Protein AF-A0A388KSZ0-F1 (afdb_monomer)

Foldseek 3Di:
DDDDDDPDDPDDDPVLVVVLVVLVCCCVVVVCLVVSLVVVVVVPDLVSVLVNLVVCLVPLVSDDLQNLLSCLVVLLVLLPDPDVSSLQSSLSSLVSCCVVCLVVLLVLCVPDDPDPDDCPPSVVSNVSSVSSLVSLVVLLVSLVVVLVVDDPSNVSSVVSNVSNVPRD

Radius of gyration: 17.83 Å; Cα contacts (8 Å, |Δi|>4): 126; chains: 1; bounding box: 40×42×58 Å

Structure (mmCIF, N/CA/C/O backbone):
data_AF-A0A388KSZ0-F1
#
_entry.id   AF-A0A388KSZ0-F1
#
loop_
_atom_site.group_PDB
_atom_site.id
_atom_site.type_symbol
_atom_site.label_atom_id
_atom_site.label_alt_id
_atom_site.label_comp_id
_atom_site.label_asym_id
_atom_site.label_entity_id
_atom_site.label_seq_id
_atom_site.pdbx_PDB_ins_code
_atom_site.Cartn_x
_atom_site.Cartn_y
_atom_site.Cartn_z
_atom_site.occupancy
_atom_site.B_iso_or_equiv
_atom_site.auth_seq_id
_atom_site.auth_comp_id
_atom_site.auth_asym_id
_atom_site.auth_atom_id
_atom_site.pdbx_PDB_model_num
ATOM 1 N N . MET A 1 1 ? -0.838 29.910 -30.153 1.00 32.44 1 MET A N 1
ATOM 2 C CA . MET A 1 1 ? -0.053 28.986 -31.007 1.00 32.44 1 MET A CA 1
ATOM 3 C C . MET A 1 1 ? 1.396 29.152 -30.584 1.00 32.44 1 MET A C 1
ATOM 5 O O . MET A 1 1 ? 1.854 30.276 -30.616 1.00 32.44 1 MET A O 1
ATOM 9 N N . MET A 1 2 ? 2.154 28.191 -30.077 1.00 33.44 2 MET A N 1
ATOM 10 C CA . MET A 1 2 ? 2.079 26.735 -30.025 1.00 33.44 2 MET A CA 1
ATOM 11 C C . MET A 1 2 ? 2.936 26.310 -28.817 1.00 33.44 2 MET A C 1
ATOM 13 O O . MET A 1 2 ? 4.062 26.785 -28.696 1.00 33.44 2 MET A O 1
ATOM 17 N N . CYS A 1 3 ? 2.447 25.413 -27.959 1.00 28.41 3 CYS A N 1
ATOM 18 C CA . CYS A 1 3 ? 3.328 24.640 -27.081 1.00 28.41 3 CYS A CA 1
ATOM 19 C C . CYS A 1 3 ? 3.759 23.398 -27.863 1.00 28.41 3 CYS A C 1
ATOM 21 O O . CYS A 1 3 ? 2.918 22.603 -28.281 1.00 28.41 3 CYS A O 1
ATOM 23 N N . LYS A 1 4 ? 5.062 23.290 -28.126 1.00 36.41 4 LYS A N 1
ATOM 24 C CA . LYS A 1 4 ? 5.703 22.111 -28.709 1.00 36.41 4 LYS A CA 1
ATOM 25 C C . LYS A 1 4 ? 6.075 21.121 -27.605 1.00 36.41 4 LYS A C 1
ATOM 27 O O . LYS A 1 4 ? 6.500 21.531 -26.530 1.00 36.41 4 LYS A O 1
ATOM 32 N N . SER A 1 5 ? 6.015 19.852 -27.999 1.00 34.34 5 SER A N 1
ATOM 33 C CA . SER A 1 5 ? 6.700 18.687 -27.432 1.00 34.34 5 SER A CA 1
ATOM 34 C C . SER A 1 5 ? 6.090 18.034 -26.193 1.00 34.34 5 SER A C 1
ATOM 36 O O . SER A 1 5 ? 6.351 18.408 -25.055 1.00 34.34 5 SER A O 1
ATOM 38 N N . SER A 1 6 ? 5.361 16.948 -26.444 1.00 32.28 6 SER A N 1
ATOM 39 C CA . SER A 1 6 ? 5.349 15.750 -25.596 1.00 32.28 6 SER A CA 1
ATOM 40 C C . SER A 1 6 ? 5.013 14.545 -26.475 1.00 32.28 6 SER A C 1
ATOM 42 O O . SER A 1 6 ? 3.943 13.955 -26.379 1.00 32.28 6 SER A O 1
ATOM 44 N N . ASP A 1 7 ? 5.937 14.228 -27.380 1.00 37.03 7 ASP A N 1
ATOM 45 C CA . ASP A 1 7 ? 6.044 12.909 -27.996 1.00 37.03 7 ASP A CA 1
ATOM 46 C C . ASP A 1 7 ? 7.114 12.140 -27.224 1.00 37.03 7 ASP A C 1
ATOM 48 O O . ASP A 1 7 ? 8.290 12.246 -27.542 1.00 37.03 7 ASP A O 1
ATOM 52 N N . GLU A 1 8 ? 6.712 11.400 -26.190 1.00 35.19 8 GLU A N 1
ATOM 53 C CA . GLU A 1 8 ? 7.384 10.149 -25.819 1.00 35.19 8 GLU A CA 1
ATOM 54 C C . GLU A 1 8 ? 6.519 9.342 -24.842 1.00 35.19 8 GLU A C 1
ATOM 56 O O . GLU A 1 8 ? 6.631 9.422 -23.625 1.00 35.19 8 GLU A O 1
ATOM 61 N N . CYS A 1 9 ? 5.606 8.551 -25.399 1.00 33.12 9 CYS A N 1
ATOM 62 C CA . CYS A 1 9 ? 5.074 7.343 -24.762 1.00 33.12 9 CYS A CA 1
ATOM 63 C C . CYS A 1 9 ? 4.721 6.336 -25.868 1.00 33.12 9 CYS A C 1
ATOM 65 O O . CYS A 1 9 ? 3.598 5.840 -25.971 1.00 33.12 9 CYS A O 1
ATOM 67 N N . HIS A 1 10 ? 5.690 6.079 -26.750 1.00 35.31 10 HIS A N 1
ATOM 68 C CA . HIS A 1 10 ? 5.598 5.049 -27.776 1.00 35.31 10 HIS A CA 1
ATOM 69 C C . HIS A 1 10 ? 5.768 3.671 -27.116 1.00 35.31 10 HIS A C 1
ATOM 71 O O . HIS A 1 10 ? 6.798 3.394 -26.509 1.00 35.31 10 HIS A O 1
ATOM 77 N N . GLY A 1 11 ? 4.758 2.804 -27.246 1.00 35.59 11 GLY A N 1
ATOM 78 C CA . GLY A 1 11 ? 4.910 1.364 -27.005 1.00 35.59 11 GLY A CA 1
ATOM 79 C C . GLY A 1 11 ? 4.266 0.784 -25.742 1.00 35.59 11 GLY A C 1
ATOM 80 O O . GLY A 1 11 ? 4.836 -0.119 -25.137 1.00 35.59 11 GLY A O 1
ATOM 81 N N . ARG A 1 12 ? 3.061 1.213 -25.336 1.00 42.22 12 ARG A N 1
ATOM 82 C CA . ARG A 1 12 ? 2.236 0.354 -24.461 1.00 42.22 12 ARG A CA 1
ATOM 83 C C . ARG A 1 12 ? 1.636 -0.763 -25.317 1.00 42.22 12 ARG A C 1
ATOM 85 O O . ARG A 1 12 ? 0.802 -0.492 -26.173 1.00 42.22 12 ARG A O 1
ATOM 92 N N . SER A 1 13 ? 2.100 -1.997 -25.104 1.00 41.31 13 SER A N 1
ATOM 93 C CA . SER A 1 13 ? 1.571 -3.221 -25.722 1.00 41.31 13 SER A CA 1
ATOM 94 C C . SER A 1 13 ? 0.039 -3.177 -25.792 1.00 41.31 13 SER A C 1
ATOM 96 O O . SER A 1 13 ? -0.629 -3.035 -24.766 1.00 41.31 13 SER A O 1
ATOM 98 N N . THR A 1 14 ? -0.515 -3.280 -27.000 1.00 47.22 14 THR A N 1
ATOM 99 C CA . THR A 1 14 ? -1.952 -3.142 -27.313 1.00 47.22 14 THR A CA 1
ATOM 100 C C . THR A 1 14 ? -2.851 -4.131 -26.552 1.00 47.22 14 THR A C 1
ATOM 102 O O . THR A 1 14 ? -4.048 -3.892 -26.376 1.00 47.22 14 THR A O 1
ATOM 105 N N . TYR A 1 15 ? -2.273 -5.217 -26.032 1.00 47.78 15 TYR A N 1
ATOM 106 C CA . TYR A 1 15 ? -2.940 -6.199 -25.169 1.00 47.78 15 TYR A CA 1
ATOM 107 C C . TYR A 1 15 ? -3.085 -5.738 -23.711 1.00 47.78 15 TYR A C 1
ATOM 109 O O . TYR A 1 15 ? -4.065 -6.062 -23.042 1.00 47.78 15 TYR A O 1
ATOM 117 N N . VAL A 1 16 ? -2.127 -4.960 -23.205 1.00 50.88 16 VAL A N 1
ATOM 118 C CA . VAL A 1 16 ? -2.161 -4.443 -21.829 1.00 50.88 16 VAL A CA 1
ATOM 119 C C . VAL A 1 16 ? -3.215 -3.343 -21.719 1.00 50.88 16 VAL A C 1
ATOM 121 O O . VAL A 1 16 ? -3.964 -3.307 -20.750 1.00 50.88 16 VAL A O 1
ATOM 124 N N . THR A 1 17 ? -3.367 -2.513 -22.754 1.00 54.00 17 THR A N 1
ATOM 125 C CA . THR A 1 17 ? -4.370 -1.437 -22.793 1.00 54.00 17 THR A CA 1
ATOM 126 C C . THR A 1 17 ? -5.804 -1.961 -22.772 1.00 54.00 17 THR A C 1
ATOM 128 O O . THR A 1 17 ? -6.653 -1.348 -22.141 1.00 54.00 17 THR A O 1
ATOM 131 N N . SER A 1 18 ? -6.087 -3.101 -23.407 1.00 57.50 18 SER A N 1
ATOM 132 C CA . SER A 1 18 ? -7.434 -3.692 -23.454 1.00 57.50 18 SER A CA 1
ATOM 133 C C . SER A 1 18 ? -7.832 -4.365 -22.133 1.00 57.50 18 SER A C 1
ATOM 135 O O . SER A 1 18 ? -8.973 -4.224 -21.691 1.00 57.50 18 SER A O 1
ATOM 137 N N . ILE A 1 19 ? -6.891 -5.028 -21.448 1.00 60.72 19 ILE A N 1
ATOM 138 C CA . ILE A 1 19 ? -7.121 -5.568 -20.096 1.00 60.72 19 ILE A CA 1
ATOM 139 C C . ILE A 1 19 ? -7.269 -4.430 -19.087 1.00 60.72 19 ILE A C 1
ATOM 141 O O . ILE A 1 19 ? -8.219 -4.435 -18.304 1.00 60.72 19 ILE A O 1
ATOM 145 N N . VAL A 1 20 ? -6.371 -3.439 -19.125 1.00 62.81 20 VAL A N 1
ATOM 146 C CA . VAL A 1 20 ? -6.452 -2.259 -18.256 1.00 62.81 20 VAL A CA 1
ATOM 147 C C . VAL A 1 20 ? -7.766 -1.525 -18.501 1.00 62.81 20 VAL A C 1
ATOM 149 O O . VAL A 1 20 ? -8.457 -1.246 -17.533 1.00 62.81 20 VAL A O 1
ATOM 152 N N . ASP A 1 21 ? -8.191 -1.310 -19.751 1.00 63.69 21 ASP A N 1
ATOM 153 C CA . ASP A 1 21 ? -9.481 -0.680 -20.065 1.00 63.69 21 ASP A CA 1
ATOM 154 C C . ASP A 1 21 ? -10.664 -1.499 -19.532 1.00 63.69 21 ASP A C 1
ATOM 156 O O . ASP A 1 21 ? -11.575 -0.936 -18.943 1.00 63.69 21 ASP A O 1
ATOM 160 N N . SER A 1 22 ? -10.651 -2.832 -19.627 1.00 63.38 22 SER A N 1
ATOM 161 C CA . SER A 1 22 ? -11.718 -3.664 -19.049 1.00 63.38 22 SER A CA 1
ATOM 162 C C . SER A 1 22 ? -11.744 -3.619 -17.516 1.00 63.38 22 SER A C 1
ATOM 164 O O . SER A 1 22 ? -12.817 -3.571 -16.905 1.00 63.38 22 SER A O 1
ATOM 16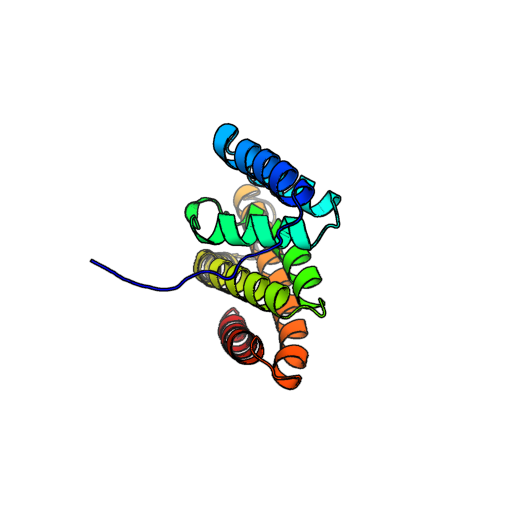6 N N . VAL A 1 23 ? -10.575 -3.642 -16.872 1.00 64.88 23 VAL A N 1
ATOM 167 C CA . VAL A 1 23 ? -10.446 -3.571 -15.409 1.00 64.88 23 VAL A CA 1
ATOM 168 C C . VAL A 1 23 ? -10.874 -2.194 -14.913 1.00 64.88 23 VAL A C 1
ATOM 170 O O . VAL A 1 23 ? -11.701 -2.100 -14.009 1.00 64.88 23 VAL A O 1
ATOM 173 N N . VAL A 1 24 ? -10.388 -1.139 -15.561 1.00 64.25 24 VAL A N 1
ATOM 174 C CA . VAL A 1 24 ? -10.738 0.258 -15.305 1.00 64.25 24 VAL A CA 1
ATOM 175 C C . VAL A 1 24 ? -12.228 0.475 -15.581 1.00 64.25 24 VAL A C 1
ATOM 177 O O . VAL A 1 24 ? -12.923 1.002 -14.727 1.00 64.25 24 VAL A O 1
ATOM 180 N N . ARG A 1 25 ? -12.806 -0.026 -16.676 1.00 62.66 25 ARG A N 1
ATOM 181 C CA . ARG A 1 25 ? -14.264 0.023 -16.901 1.00 62.66 25 ARG A CA 1
ATOM 182 C C . ARG A 1 25 ? -15.044 -0.724 -15.832 1.00 62.66 25 ARG A C 1
ATOM 184 O O . ARG A 1 25 ? -16.066 -0.226 -15.385 1.00 62.66 25 ARG A O 1
ATOM 191 N N . THR A 1 26 ? -14.589 -1.894 -15.391 1.00 64.06 26 THR A N 1
ATOM 192 C CA . THR A 1 26 ? -15.246 -2.631 -14.297 1.00 64.06 26 THR A CA 1
ATOM 193 C C . THR A 1 26 ? -15.182 -1.838 -12.992 1.00 64.06 26 THR A C 1
ATOM 195 O O . THR A 1 26 ? -16.164 -1.788 -12.252 1.00 64.06 26 THR A O 1
ATOM 198 N N . PHE A 1 27 ? -14.059 -1.164 -12.753 1.00 63.62 27 PHE A N 1
ATOM 199 C CA . PHE A 1 27 ? -13.855 -0.233 -11.654 1.00 63.62 27 PHE A CA 1
ATOM 200 C C . PHE A 1 27 ? -14.843 0.944 -11.716 1.00 63.62 27 PHE A C 1
ATOM 202 O O . PHE A 1 27 ? -15.578 1.175 -10.761 1.00 63.62 27 PHE A O 1
ATOM 209 N N . TRP A 1 28 ? -14.927 1.618 -12.868 1.00 59.31 28 TRP A N 1
ATOM 210 C CA . TRP A 1 28 ? -15.768 2.797 -13.116 1.00 59.31 28 TRP A CA 1
ATOM 211 C C . TRP A 1 28 ? -17.264 2.494 -13.144 1.00 59.31 28 TRP A C 1
ATOM 213 O O . TRP A 1 28 ? -18.058 3.241 -12.585 1.00 59.31 28 TRP A O 1
ATOM 223 N N . VAL A 1 29 ? -17.663 1.411 -13.806 1.00 58.69 29 VAL A N 1
ATOM 224 C CA . VAL A 1 29 ? -19.074 1.109 -14.079 1.00 58.69 29 VAL A CA 1
ATOM 225 C C . VAL A 1 29 ? -19.727 0.384 -12.907 1.00 58.69 29 VAL A C 1
ATOM 227 O O . VAL A 1 29 ? -20.911 0.583 -12.655 1.00 58.69 29 VAL A O 1
ATOM 230 N N . LYS A 1 30 ? -18.984 -0.466 -12.183 1.00 60.97 30 LYS A N 1
ATOM 231 C CA . LYS A 1 30 ? -19.550 -1.285 -11.096 1.00 60.97 30 LYS A CA 1
ATOM 232 C C . LYS A 1 30 ? -19.190 -0.794 -9.694 1.00 60.97 30 LYS A C 1
ATOM 234 O O . LYS A 1 30 ? -19.625 -1.424 -8.734 1.00 60.97 30 LYS A O 1
ATOM 239 N N . ASN A 1 31 ? -18.376 0.262 -9.572 1.00 67.00 31 ASN A N 1
ATOM 240 C CA . ASN A 1 31 ? -17.827 0.774 -8.307 1.00 67.00 31 ASN A CA 1
ATOM 241 C C . ASN A 1 31 ? -17.239 -0.334 -7.402 1.00 67.00 31 ASN A C 1
ATOM 243 O O . ASN A 1 31 ? -17.241 -0.244 -6.176 1.00 67.00 31 ASN A O 1
ATOM 247 N N . ASN A 1 32 ? -16.771 -1.433 -8.004 1.00 75.88 32 ASN A N 1
ATOM 248 C CA . ASN A 1 32 ? -16.330 -2.626 -7.287 1.00 75.88 32 ASN A CA 1
ATOM 249 C C . ASN A 1 32 ? -14.803 -2.635 -7.162 1.00 75.88 32 ASN A C 1
ATOM 251 O O . ASN A 1 32 ? -14.113 -3.502 -7.705 1.00 75.88 32 ASN A O 1
ATOM 255 N N . VAL A 1 33 ? -14.287 -1.637 -6.443 1.00 79.88 33 VAL A N 1
ATOM 256 C CA . VAL A 1 33 ? -12.853 -1.422 -6.180 1.00 79.88 33 VAL A CA 1
ATOM 257 C C . VAL A 1 33 ? -12.214 -2.679 -5.585 1.00 79.88 33 VAL A C 1
ATOM 259 O O . VAL A 1 33 ? -11.174 -3.149 -6.044 1.00 79.88 33 VAL A O 1
ATOM 262 N N . ARG A 1 34 ? -12.892 -3.289 -4.609 1.00 83.06 34 ARG A N 1
ATOM 263 C CA . ARG A 1 34 ? -12.440 -4.501 -3.919 1.00 83.06 34 ARG A CA 1
ATOM 264 C C . ARG A 1 34 ? -12.275 -5.682 -4.870 1.00 83.06 34 ARG A C 1
ATOM 266 O O . ARG A 1 34 ? -11.246 -6.351 -4.845 1.00 83.06 34 ARG A O 1
ATOM 273 N N . GLY A 1 35 ? -13.277 -5.943 -5.710 1.00 83.00 35 GLY A N 1
ATOM 274 C CA . GLY A 1 35 ? -13.236 -7.033 -6.683 1.00 83.00 35 GLY A CA 1
ATOM 275 C C . GLY A 1 35 ? -12.099 -6.867 -7.687 1.00 83.00 35 GLY A C 1
ATOM 276 O O . GLY A 1 35 ? -11.431 -7.845 -8.016 1.00 83.00 35 GLY A O 1
ATOM 277 N N . VAL A 1 36 ? -11.834 -5.629 -8.111 1.00 81.62 36 VAL A N 1
ATOM 278 C CA . VAL A 1 36 ? -10.715 -5.307 -9.002 1.00 81.62 36 VAL A CA 1
ATOM 279 C C . VAL A 1 36 ? -9.370 -5.572 -8.330 1.00 81.62 36 VAL A C 1
ATOM 281 O O . VAL A 1 36 ? -8.546 -6.272 -8.910 1.00 81.62 36 VAL A O 1
ATOM 284 N N . VAL A 1 37 ? -9.153 -5.100 -7.099 1.00 84.38 37 VAL A N 1
ATOM 285 C CA . VAL A 1 37 ? -7.892 -5.342 -6.373 1.00 84.38 37 VAL A CA 1
ATOM 286 C C . VAL A 1 37 ? -7.655 -6.835 -6.141 1.00 84.38 37 VAL A C 1
ATOM 288 O O . VAL A 1 37 ? -6.552 -7.325 -6.367 1.00 84.38 37 VAL A O 1
ATOM 291 N N . LEU A 1 38 ? -8.695 -7.591 -5.781 1.00 84.94 38 LEU A N 1
ATOM 292 C CA . LEU A 1 38 ? -8.596 -9.047 -5.630 1.00 84.94 38 LEU A CA 1
ATOM 293 C C . LEU A 1 38 ? -8.296 -9.757 -6.958 1.00 84.94 38 LEU A C 1
ATOM 295 O O . LEU A 1 38 ? -7.577 -10.755 -6.972 1.00 84.94 38 LEU A O 1
ATOM 299 N N . ALA A 1 39 ? -8.836 -9.267 -8.075 1.00 83.81 39 ALA A N 1
ATOM 300 C CA . ALA A 1 39 ? -8.518 -9.796 -9.396 1.00 83.81 39 ALA A CA 1
ATOM 301 C C . ALA A 1 39 ? -7.070 -9.474 -9.798 1.00 83.81 39 ALA A C 1
ATOM 303 O O . ALA A 1 39 ? -6.380 -10.348 -10.314 1.00 83.81 39 ALA A O 1
ATOM 304 N N . LEU A 1 40 ? -6.587 -8.261 -9.509 1.00 83.19 40 LEU A N 1
ATOM 305 C CA . LEU A 1 40 ? -5.194 -7.864 -9.740 1.00 83.19 40 LEU A CA 1
ATOM 306 C C . LEU A 1 40 ? -4.222 -8.710 -8.915 1.00 83.19 40 LEU A C 1
ATOM 308 O O . LEU A 1 40 ? -3.238 -9.196 -9.465 1.00 83.19 40 LEU A O 1
ATOM 312 N N . ALA A 1 41 ? -4.546 -8.966 -7.644 1.00 83.12 41 ALA A N 1
ATOM 313 C CA . ALA A 1 41 ? -3.773 -9.856 -6.781 1.00 83.12 41 ALA A CA 1
ATOM 314 C C . ALA A 1 41 ? -3.658 -11.275 -7.362 1.00 83.12 41 ALA A C 1
ATOM 316 O O . ALA A 1 41 ? -2.611 -11.906 -7.270 1.00 83.12 41 ALA A O 1
ATOM 317 N N . LYS A 1 42 ? -4.721 -11.768 -8.009 1.00 82.81 42 LYS A N 1
ATOM 318 C CA . LYS A 1 42 ? -4.720 -13.075 -8.683 1.00 82.81 42 LYS A CA 1
ATOM 319 C C . LYS A 1 42 ? -3.982 -13.077 -10.020 1.00 82.81 42 LYS A C 1
ATOM 321 O O . LYS A 1 42 ? -3.557 -14.139 -10.456 1.00 82.81 42 LYS A O 1
ATOM 326 N N . MET A 1 43 ? -3.871 -11.931 -10.691 1.00 74.94 43 MET A N 1
ATOM 327 C CA . MET A 1 43 ? -3.331 -11.856 -12.051 1.00 74.94 43 MET A CA 1
ATOM 328 C C . MET A 1 43 ? -1.798 -11.838 -12.123 1.00 74.94 43 MET A C 1
ATOM 330 O O . MET A 1 43 ? -1.278 -11.933 -13.231 1.00 74.94 43 MET A O 1
ATOM 334 N N . SER A 1 44 ? -1.075 -11.727 -10.997 1.00 72.94 44 SER A N 1
ATOM 335 C CA . SER A 1 44 ? 0.405 -11.768 -10.907 1.00 72.94 44 SER A CA 1
ATOM 336 C C . SER A 1 44 ? 1.147 -10.997 -12.019 1.00 72.94 44 SER A C 1
ATOM 338 O O . SER A 1 44 ? 2.241 -11.371 -12.435 1.00 72.94 44 SER A O 1
ATOM 340 N N . ASN A 1 45 ? 0.537 -9.928 -12.542 1.00 82.62 45 ASN A N 1
ATOM 341 C CA . ASN A 1 45 ? 1.062 -9.131 -13.643 1.00 82.62 45 ASN A CA 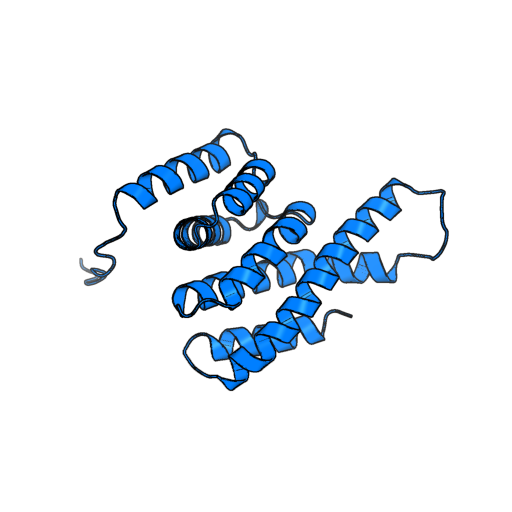1
ATOM 342 C C . ASN A 1 45 ? 1.316 -7.711 -13.141 1.00 82.62 45 ASN A C 1
ATOM 344 O O . ASN A 1 45 ? 0.411 -6.874 -13.079 1.00 82.62 45 ASN A O 1
ATOM 348 N N . HIS A 1 46 ? 2.574 -7.451 -12.791 1.00 84.81 46 HIS A N 1
ATOM 349 C CA . HIS A 1 46 ? 3.011 -6.175 -12.234 1.00 84.81 46 HIS A CA 1
ATOM 350 C C . HIS A 1 46 ? 2.794 -4.991 -13.187 1.00 84.81 46 HIS A C 1
ATOM 352 O O . HIS A 1 46 ? 2.518 -3.894 -12.716 1.00 84.81 46 HIS A O 1
ATOM 358 N N . SER A 1 47 ? 2.839 -5.193 -14.511 1.00 85.00 47 SER A N 1
ATOM 359 C CA . SER A 1 47 ? 2.595 -4.108 -15.474 1.00 85.00 47 SER A CA 1
ATOM 360 C C . SER A 1 47 ? 1.149 -3.614 -15.419 1.00 85.00 47 SER A C 1
ATOM 362 O O . SER A 1 47 ? 0.914 -2.410 -15.388 1.00 85.00 47 SER A O 1
ATOM 364 N N . VAL A 1 48 ? 0.181 -4.539 -15.383 1.00 84.56 48 VAL A N 1
ATOM 365 C CA . VAL A 1 48 ? -1.249 -4.197 -15.284 1.00 84.56 48 VAL A CA 1
ATOM 366 C C . VAL A 1 48 ? -1.543 -3.550 -13.934 1.00 84.56 48 VAL A C 1
ATOM 368 O O . VAL A 1 48 ? -2.267 -2.559 -13.872 1.00 84.56 48 VAL A O 1
ATOM 371 N N . LEU A 1 49 ? -0.953 -4.080 -12.857 1.00 85.75 49 LEU A N 1
ATOM 372 C CA . LEU A 1 49 ? -1.086 -3.512 -11.519 1.00 85.75 49 LEU A CA 1
ATOM 373 C C . LEU A 1 49 ? -0.598 -2.058 -11.477 1.00 85.75 49 LEU A C 1
ATOM 375 O O . LEU A 1 49 ? -1.325 -1.199 -10.992 1.00 85.75 49 LEU A O 1
ATOM 379 N N . VAL A 1 50 ? 0.590 -1.774 -12.017 1.00 87.25 50 VAL A N 1
ATOM 380 C CA . VAL A 1 50 ? 1.158 -0.419 -12.061 1.00 87.25 50 VAL A CA 1
ATOM 381 C C . VAL A 1 50 ? 0.267 0.534 -12.854 1.00 87.25 50 VAL A C 1
ATOM 383 O O . VAL A 1 50 ? -0.031 1.617 -12.360 1.00 87.25 50 VAL A O 1
ATOM 386 N N . ASP A 1 51 ? -0.212 0.135 -14.034 1.00 84.62 51 ASP A N 1
ATOM 387 C CA . ASP A 1 51 ? -1.081 0.992 -14.850 1.00 84.62 51 ASP A CA 1
ATOM 388 C C . ASP A 1 51 ? -2.423 1.294 -14.152 1.00 84.62 51 ASP A C 1
ATOM 390 O O . ASP A 1 51 ? -2.885 2.438 -14.177 1.00 84.62 51 ASP A O 1
ATOM 394 N N . VAL A 1 52 ? -3.038 0.306 -13.486 1.00 82.56 52 VAL A N 1
ATOM 395 C CA . VAL A 1 52 ? -4.279 0.525 -12.720 1.00 82.56 52 VAL A CA 1
ATOM 396 C C . VAL A 1 52 ? -4.022 1.407 -11.501 1.00 82.56 52 VAL A C 1
ATOM 398 O O . VAL A 1 52 ? -4.779 2.342 -11.260 1.00 82.56 52 VAL A O 1
ATOM 401 N N . LEU A 1 53 ? -2.945 1.156 -10.755 1.00 85.19 53 LEU A N 1
ATOM 402 C CA . LEU A 1 53 ? -2.568 1.964 -9.598 1.00 85.19 53 LEU A CA 1
ATOM 403 C C . LEU A 1 53 ? -2.322 3.424 -9.977 1.00 85.19 53 LEU A C 1
ATOM 405 O O . LEU A 1 53 ? -2.839 4.311 -9.302 1.00 85.19 53 LEU A O 1
ATOM 409 N N . SER A 1 54 ? -1.607 3.679 -11.076 1.00 84.56 54 SER A N 1
ATOM 410 C CA . SER A 1 54 ? -1.418 5.033 -11.601 1.00 84.56 54 SER A CA 1
ATOM 411 C C . SER A 1 54 ? -2.750 5.702 -11.951 1.00 84.56 54 SER A C 1
ATOM 413 O O . SER A 1 54 ? -2.950 6.854 -11.592 1.00 84.56 54 SER A O 1
ATOM 415 N N . ALA A 1 55 ? -3.693 4.986 -12.571 1.00 80.56 55 ALA A N 1
ATOM 416 C CA . ALA A 1 55 ? -5.023 5.531 -12.865 1.00 80.56 55 ALA A CA 1
ATOM 417 C C . ALA A 1 55 ? -5.868 5.789 -11.600 1.00 80.56 55 ALA A C 1
ATOM 419 O O . ALA A 1 55 ? -6.706 6.689 -11.578 1.00 80.56 55 ALA A O 1
ATOM 420 N N . CYS A 1 56 ? -5.668 4.999 -10.541 1.00 77.00 56 CYS A N 1
ATOM 421 C CA . CYS A 1 56 ? -6.336 5.183 -9.254 1.00 77.00 56 CYS A CA 1
ATOM 422 C C . CYS A 1 56 ? -5.762 6.363 -8.452 1.00 77.00 56 CYS A C 1
ATOM 424 O O . CYS A 1 56 ? -6.492 6.967 -7.667 1.00 77.00 56 CYS A O 1
ATOM 426 N N . MET A 1 57 ? -4.486 6.718 -8.640 1.00 78.88 57 MET A N 1
ATOM 427 C CA . MET A 1 57 ? -3.861 7.845 -7.933 1.00 78.88 57 MET A CA 1
ATOM 428 C C . MET A 1 57 ? -4.557 9.181 -8.208 1.00 78.88 57 MET A C 1
ATOM 430 O O . MET A 1 57 ? -4.673 9.990 -7.291 1.00 78.88 57 MET A O 1
ATOM 434 N N . ASP A 1 58 ? -5.087 9.380 -9.417 1.00 73.88 58 ASP A N 1
ATOM 435 C CA . ASP A 1 58 ? -5.831 10.593 -9.781 1.00 73.88 58 ASP A CA 1
ATOM 436 C C . ASP A 1 58 ? -7.162 10.733 -9.024 1.00 73.88 58 ASP A C 1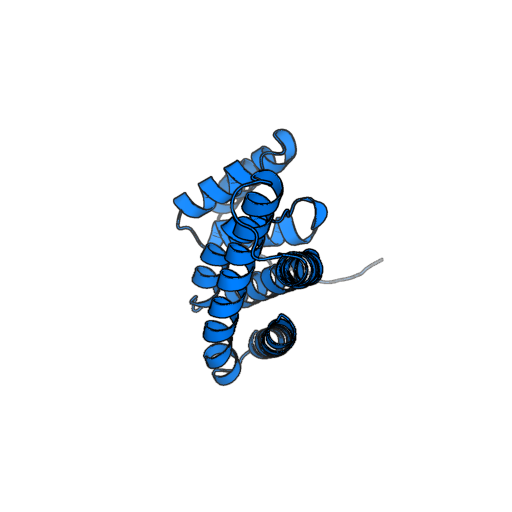
ATOM 438 O O . ASP A 1 58 ? -7.796 11.788 -9.055 1.00 73.88 58 ASP A O 1
ATOM 442 N N . LYS A 1 59 ? -7.628 9.664 -8.362 1.00 72.44 59 LYS A N 1
ATOM 443 C CA . LYS A 1 59 ? -8.933 9.611 -7.695 1.00 7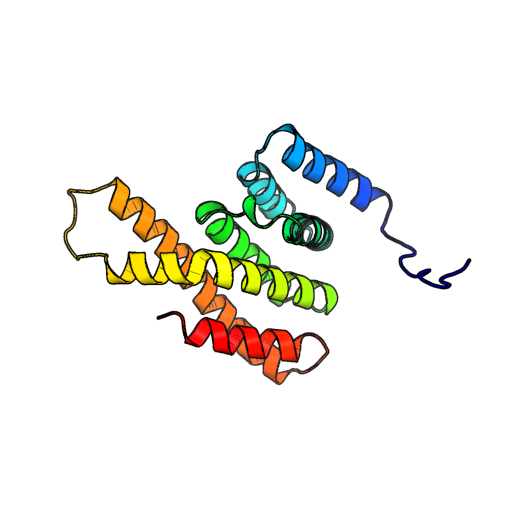2.44 59 LYS A CA 1
ATOM 444 C C . LYS A 1 59 ? -8.827 8.938 -6.338 1.00 72.44 59 LYS A C 1
ATOM 446 O O . LYS A 1 59 ? -9.395 7.876 -6.106 1.00 72.44 59 LYS A O 1
ATOM 451 N N . SER A 1 60 ? -8.125 9.594 -5.422 1.00 71.88 60 SER A N 1
ATOM 452 C CA . SER A 1 60 ? -7.842 9.085 -4.076 1.00 71.88 60 SER A CA 1
ATOM 453 C C . SER A 1 60 ? -9.081 8.695 -3.254 1.00 71.88 60 SER A C 1
ATOM 455 O O . SER A 1 60 ? -8.974 7.861 -2.361 1.00 71.88 60 SER A O 1
ATOM 457 N N . GLU A 1 61 ? -10.255 9.248 -3.571 1.00 76.25 61 GLU A N 1
ATOM 458 C CA . GLU A 1 61 ? -11.541 8.973 -2.904 1.00 76.25 61 GLU A CA 1
ATOM 459 C C . GLU A 1 61 ? -11.991 7.504 -2.992 1.00 76.25 61 GLU A C 1
ATOM 461 O O . GLU A 1 61 ? -12.805 7.050 -2.191 1.00 76.25 61 GLU A O 1
ATOM 466 N N . ILE A 1 62 ? -11.462 6.746 -3.954 1.00 75.88 62 ILE A N 1
ATOM 467 C CA . ILE A 1 62 ? -11.794 5.326 -4.153 1.00 75.88 62 ILE A CA 1
ATOM 468 C C . ILE A 1 62 ? -11.067 4.406 -3.170 1.00 75.88 62 ILE A C 1
ATOM 470 O O . ILE A 1 62 ? -11.450 3.245 -3.006 1.00 75.88 62 ILE A O 1
ATOM 474 N N . PHE A 1 63 ? -9.989 4.888 -2.547 1.00 83.81 63 PHE A N 1
ATOM 475 C CA . PHE A 1 63 ? -9.269 4.109 -1.557 1.00 83.81 63 PHE A CA 1
ATOM 476 C C . PHE A 1 63 ? -10.053 4.116 -0.246 1.00 83.81 63 PHE A C 1
ATOM 478 O O . PHE A 1 63 ? -10.572 5.134 0.201 1.00 83.81 63 PHE A O 1
ATOM 485 N N . THR A 1 64 ? -10.115 2.959 0.402 1.00 87.31 64 THR A N 1
ATOM 486 C CA . THR A 1 64 ? -10.667 2.794 1.751 1.00 87.31 64 THR A CA 1
ATOM 487 C C . THR A 1 64 ? -9.669 2.012 2.601 1.00 87.31 64 THR A C 1
ATOM 489 O O . THR A 1 64 ? -8.753 1.392 2.061 1.00 87.31 64 THR A O 1
ATOM 492 N N . LEU A 1 65 ? -9.852 1.981 3.925 1.00 84.19 65 LEU A N 1
ATOM 493 C CA . LEU A 1 65 ? -9.025 1.167 4.832 1.00 84.19 65 LEU A CA 1
ATOM 494 C C . LEU A 1 65 ? -8.972 -0.315 4.422 1.00 84.19 65 LEU A C 1
ATOM 496 O O . LEU A 1 65 ? -7.923 -0.946 4.510 1.00 84.19 65 LEU A O 1
ATOM 500 N N . GLU A 1 66 ? -10.085 -0.868 3.934 1.00 86.19 66 GLU A N 1
ATOM 501 C CA . GLU A 1 66 ? -10.114 -2.246 3.433 1.00 86.19 66 GLU A CA 1
ATOM 502 C C . GLU A 1 66 ? -9.239 -2.407 2.183 1.00 86.19 66 GLU A C 1
ATOM 504 O O . GLU A 1 66 ? -8.464 -3.356 2.081 1.00 86.19 66 GLU A O 1
ATOM 509 N N . ILE A 1 67 ? -9.325 -1.461 1.248 1.00 87.69 67 ILE A N 1
ATOM 510 C CA . ILE A 1 67 ? -8.517 -1.473 0.026 1.00 87.69 67 ILE A CA 1
ATOM 511 C C . ILE A 1 67 ? -7.036 -1.253 0.340 1.00 87.69 67 ILE A C 1
ATOM 513 O O . ILE A 1 67 ? -6.193 -1.916 -0.253 1.00 87.69 67 ILE A O 1
ATOM 517 N N . CYS A 1 68 ? -6.715 -0.388 1.303 1.00 89.38 68 CYS A N 1
ATOM 518 C CA . CYS A 1 68 ? -5.357 -0.176 1.795 1.00 89.38 68 CYS A CA 1
ATOM 519 C C . CYS A 1 68 ? -4.734 -1.498 2.272 1.00 89.38 68 CYS A C 1
ATOM 521 O O . CYS A 1 68 ? -3.670 -1.887 1.790 1.00 89.38 68 CYS A O 1
ATOM 523 N N . ALA A 1 69 ? -5.443 -2.246 3.126 1.00 88.06 69 ALA A N 1
ATOM 524 C CA . ALA A 1 69 ? -4.986 -3.546 3.616 1.00 88.06 69 ALA A CA 1
ATOM 525 C C . ALA A 1 69 ? -4.750 -4.565 2.484 1.00 88.06 69 ALA A C 1
ATOM 527 O O . ALA A 1 69 ? -3.813 -5.357 2.558 1.00 88.06 69 ALA A O 1
ATOM 528 N N . LEU A 1 70 ? -5.573 -4.539 1.429 1.00 89.00 70 LEU A N 1
ATOM 529 C CA . LEU A 1 70 ? -5.427 -5.421 0.264 1.00 89.00 70 LEU A CA 1
ATOM 530 C C . LEU A 1 70 ? -4.306 -4.988 -0.694 1.00 89.00 70 LEU A C 1
ATOM 532 O O . LEU A 1 70 ? -3.702 -5.836 -1.346 1.00 89.00 70 LEU A O 1
ATOM 536 N N . LEU A 1 71 ? -4.036 -3.685 -0.800 1.00 89.69 71 LEU A N 1
ATOM 537 C CA . LEU A 1 71 ? -3.019 -3.134 -1.695 1.00 89.69 71 LEU A CA 1
ATOM 538 C C . LEU A 1 71 ? -1.611 -3.218 -1.118 1.00 89.69 71 LEU A C 1
ATOM 540 O O . LEU A 1 71 ? -0.672 -3.418 -1.881 1.00 89.69 71 LEU A O 1
ATOM 544 N N . LEU A 1 72 ? -1.444 -3.080 0.200 1.00 89.94 72 LEU A N 1
ATOM 545 C CA . LEU A 1 72 ? -0.126 -3.077 0.842 1.00 89.94 72 LEU A CA 1
ATOM 546 C C . LEU A 1 72 ? 0.743 -4.297 0.473 1.00 89.94 72 LEU A C 1
ATOM 548 O O . LEU A 1 72 ? 1.900 -4.079 0.121 1.00 89.94 72 LEU A O 1
ATOM 552 N N . PRO A 1 73 ? 0.238 -5.547 0.466 1.00 90.19 73 PRO A N 1
ATOM 553 C CA . PRO A 1 73 ? 1.002 -6.699 -0.019 1.00 90.19 73 PRO A CA 1
ATOM 554 C C . PRO A 1 73 ? 1.433 -6.567 -1.486 1.00 90.19 73 PRO A C 1
ATOM 556 O O . PRO A 1 73 ? 2.596 -6.784 -1.802 1.00 90.19 73 PRO A O 1
ATOM 559 N N . LEU A 1 74 ? 0.534 -6.119 -2.369 1.00 90.38 74 LEU A N 1
ATOM 560 C CA . LEU A 1 74 ? 0.835 -5.941 -3.796 1.00 90.38 74 LEU A CA 1
ATOM 561 C C . LEU A 1 74 ? 1.881 -4.845 -4.034 1.00 90.38 74 LEU A C 1
ATOM 563 O O . LEU A 1 74 ? 2.723 -4.950 -4.922 1.00 90.38 74 LEU A O 1
ATOM 567 N N . LEU A 1 75 ? 1.833 -3.780 -3.233 1.00 91.00 75 LEU A N 1
ATOM 568 C CA . LEU A 1 75 ? 2.800 -2.688 -3.280 1.00 91.00 75 LEU A CA 1
ATOM 569 C C . LEU A 1 75 ? 4.174 -3.150 -2.784 1.00 91.00 75 LEU A C 1
ATOM 571 O O . LEU A 1 75 ? 5.178 -2.758 -3.371 1.00 91.00 75 LEU A O 1
ATOM 575 N N . LYS A 1 76 ? 4.235 -4.015 -1.762 1.00 89.88 76 LYS A N 1
ATOM 576 C CA . LYS A 1 76 ? 5.491 -4.648 -1.328 1.00 89.88 76 LYS A CA 1
ATOM 577 C C . LYS A 1 76 ? 6.115 -5.465 -2.452 1.00 89.88 76 LYS A C 1
ATOM 579 O O . LYS A 1 76 ? 7.299 -5.291 -2.720 1.00 89.88 76 LYS A O 1
ATOM 584 N N . ASP A 1 77 ? 5.320 -6.274 -3.148 1.00 89.88 77 ASP A N 1
ATOM 585 C CA . ASP A 1 77 ? 5.807 -7.062 -4.283 1.00 89.88 77 ASP A CA 1
ATOM 586 C C . ASP A 1 77 ? 6.379 -6.146 -5.378 1.00 89.88 77 ASP A C 1
ATOM 588 O O . ASP A 1 77 ? 7.483 -6.379 -5.875 1.00 89.88 77 ASP A O 1
ATOM 592 N N . LEU A 1 78 ? 5.706 -5.027 -5.679 1.00 88.44 78 LEU A N 1
ATOM 593 C CA . LEU A 1 78 ? 6.217 -4.026 -6.622 1.00 88.44 78 LEU A CA 1
ATOM 594 C C . LEU A 1 78 ? 7.521 -3.362 -6.165 1.00 88.44 78 LEU A C 1
ATOM 596 O O . LEU A 1 78 ? 8.371 -3.091 -7.011 1.00 88.44 78 LEU A O 1
ATOM 600 N N . LEU A 1 79 ? 7.710 -3.124 -4.863 1.00 87.94 79 LEU A N 1
ATOM 601 C CA . LEU A 1 79 ? 8.947 -2.548 -4.317 1.00 87.94 79 LEU A CA 1
ATOM 602 C C . LEU A 1 79 ? 10.162 -3.479 -4.454 1.00 87.94 79 LEU A C 1
ATOM 604 O O . LEU A 1 79 ? 11.299 -3.013 -4.406 1.00 87.94 79 LEU A O 1
ATOM 608 N N . THR A 1 80 ? 9.944 -4.779 -4.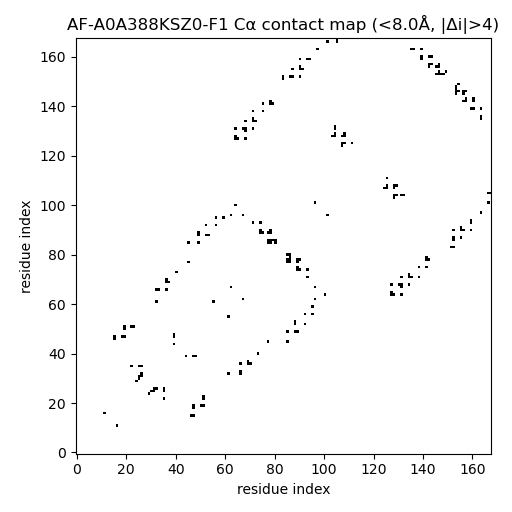663 1.00 85.94 80 THR A N 1
ATOM 609 C CA . THR A 1 80 ? 11.025 -5.735 -4.964 1.00 85.94 80 THR A CA 1
ATOM 610 C C . THR A 1 80 ? 11.403 -5.775 -6.449 1.00 85.94 80 THR A C 1
ATOM 612 O O . THR A 1 80 ? 12.378 -6.426 -6.826 1.00 85.94 80 THR A O 1
ATOM 615 N N . SER A 1 81 ? 10.660 -5.064 -7.303 1.00 86.12 81 SER A N 1
ATOM 616 C CA . SER A 1 81 ? 10.917 -4.994 -8.739 1.00 86.12 81 SER A CA 1
ATOM 617 C C . SER A 1 81 ? 12.250 -4.310 -9.060 1.00 86.12 81 SER A C 1
ATOM 619 O O . SER A 1 81 ? 12.699 -3.389 -8.378 1.00 86.12 81 SER A O 1
ATOM 621 N N . GLN A 1 82 ? 12.858 -4.724 -10.171 1.00 82.88 82 GLN A N 1
ATOM 622 C CA . GLN A 1 82 ? 14.052 -4.093 -10.741 1.00 82.88 82 GLN A CA 1
ATOM 623 C C . GLN A 1 82 ? 13.750 -2.824 -11.559 1.00 82.88 82 GLN A C 1
ATOM 625 O O . GLN A 1 82 ? 14.673 -2.139 -11.983 1.00 82.88 82 GLN A O 1
ATOM 630 N N . TYR A 1 83 ? 12.474 -2.535 -11.835 1.00 85.56 83 TYR A N 1
ATOM 631 C CA . TYR A 1 83 ? 12.067 -1.410 -12.679 1.00 85.56 83 TYR A CA 1
ATOM 632 C C . TYR A 1 83 ? 11.756 -0.168 -11.845 1.00 85.56 83 TYR A C 1
ATOM 634 O O . TYR A 1 83 ? 10.758 -0.154 -11.122 1.00 85.56 83 TYR A O 1
ATOM 642 N N . ASP A 1 84 ? 12.522 0.908 -12.031 1.00 84.00 84 ASP A N 1
ATOM 643 C CA . ASP A 1 84 ? 12.346 2.163 -11.283 1.00 84.00 84 ASP A CA 1
ATOM 644 C C . ASP A 1 84 ? 10.937 2.744 -11.413 1.00 84.00 84 ASP A C 1
ATOM 646 O O . ASP A 1 84 ? 10.346 3.142 -10.414 1.00 84.00 84 ASP A O 1
ATOM 650 N N . ARG A 1 85 ? 10.318 2.676 -12.601 1.00 85.19 85 ARG A N 1
ATOM 651 C CA . ARG A 1 85 ? 8.918 3.099 -12.790 1.00 85.19 85 ARG A CA 1
ATOM 652 C C . ARG A 1 85 ? 7.957 2.384 -11.833 1.00 85.19 85 ARG A C 1
ATOM 654 O O . ARG A 1 85 ? 6.996 2.993 -11.370 1.00 85.19 85 ARG A O 1
ATOM 661 N N . TYR A 1 86 ? 8.182 1.100 -11.551 1.00 89.88 86 TYR A N 1
ATOM 662 C CA . TYR A 1 86 ? 7.303 0.324 -10.670 1.00 89.88 86 TYR A CA 1
ATOM 663 C C . TYR A 1 86 ? 7.508 0.756 -9.220 1.00 89.88 86 TYR A C 1
ATOM 665 O O . TYR A 1 86 ? 6.529 0.924 -8.495 1.00 89.88 86 TYR A O 1
ATOM 673 N N . LEU A 1 87 ? 8.763 1.011 -8.836 1.00 89.69 87 LEU A N 1
ATOM 674 C CA . LEU A 1 87 ? 9.117 1.554 -7.528 1.00 89.69 87 LEU A CA 1
ATOM 675 C C . LEU A 1 87 ? 8.474 2.925 -7.320 1.00 89.69 87 LEU A C 1
ATOM 677 O O . LEU A 1 87 ? 7.768 3.115 -6.337 1.00 89.69 87 LEU A O 1
ATOM 681 N N . THR A 1 88 ? 8.632 3.855 -8.264 1.00 88.81 88 THR A N 1
ATOM 682 C CA . THR A 1 88 ? 8.063 5.207 -8.172 1.00 88.81 88 THR A CA 1
ATOM 683 C C . THR A 1 88 ? 6.548 5.174 -8.000 1.00 88.81 88 THR A C 1
ATOM 685 O O . THR A 1 88 ? 6.018 5.863 -7.127 1.00 88.81 88 THR A O 1
ATOM 688 N N . VAL A 1 89 ? 5.836 4.350 -8.776 1.00 90.06 89 VAL A N 1
ATOM 689 C CA . VAL A 1 89 ? 4.376 4.227 -8.643 1.00 90.06 89 VAL A CA 1
ATOM 690 C C . VAL A 1 89 ? 4.005 3.607 -7.297 1.00 90.06 89 VAL A C 1
ATOM 692 O O . VAL A 1 89 ? 3.140 4.144 -6.608 1.00 90.06 89 VAL A O 1
ATOM 695 N N . ALA A 1 90 ? 4.682 2.535 -6.876 1.00 91.75 90 ALA A N 1
ATOM 696 C CA . ALA A 1 90 ? 4.421 1.899 -5.589 1.00 91.75 90 ALA A CA 1
ATOM 697 C C . ALA A 1 90 ? 4.633 2.875 -4.420 1.00 91.75 90 ALA A C 1
ATOM 699 O O . ALA A 1 90 ? 3.739 3.045 -3.593 1.00 91.75 90 ALA A O 1
ATOM 700 N N . LEU A 1 91 ? 5.768 3.578 -4.391 1.00 91.00 91 LEU A N 1
ATOM 701 C CA . LEU A 1 91 ? 6.088 4.602 -3.393 1.00 91.00 91 LEU A CA 1
ATOM 702 C C . LEU A 1 91 ? 5.037 5.715 -3.358 1.00 91.00 91 LEU A C 1
ATOM 704 O O . LEU A 1 91 ? 4.587 6.106 -2.281 1.00 91.00 91 LEU A O 1
ATOM 708 N N . SER A 1 92 ? 4.605 6.191 -4.527 1.00 91.00 92 SER A N 1
ATOM 709 C CA . SER A 1 92 ? 3.602 7.255 -4.624 1.00 91.00 92 SER A CA 1
ATOM 710 C C . SER A 1 92 ? 2.248 6.816 -4.063 1.00 91.00 92 SER A C 1
ATOM 712 O O . SER A 1 92 ? 1.627 7.553 -3.296 1.00 91.00 92 SER A O 1
ATOM 714 N N . VAL A 1 93 ? 1.808 5.594 -4.383 1.00 91.56 93 VAL A N 1
ATOM 715 C CA . VAL A 1 93 ? 0.563 5.029 -3.844 1.00 91.56 93 VAL A CA 1
ATOM 716 C C . VAL A 1 93 ? 0.673 4.816 -2.338 1.00 91.56 93 VAL A C 1
ATOM 718 O O . VAL A 1 93 ? -0.237 5.199 -1.610 1.00 91.56 93 VAL A O 1
ATOM 721 N N . ILE A 1 94 ? 1.776 4.248 -1.840 1.00 92.44 94 ILE A N 1
ATOM 722 C CA . ILE A 1 94 ? 1.961 4.042 -0.396 1.00 92.44 94 ILE A CA 1
ATOM 723 C C . ILE A 1 94 ? 1.943 5.390 0.337 1.00 92.44 94 ILE A C 1
ATOM 725 O O . ILE A 1 94 ? 1.286 5.506 1.370 1.00 92.44 94 ILE A O 1
ATOM 729 N N . SER A 1 95 ? 2.597 6.419 -0.210 1.00 90.88 95 SER A N 1
ATOM 730 C CA . SER A 1 95 ? 2.563 7.781 0.339 1.00 90.88 95 SER A CA 1
ATOM 731 C C . SER A 1 95 ? 1.138 8.336 0.400 1.00 90.88 95 SER A C 1
ATOM 733 O O . SER A 1 95 ? 0.732 8.889 1.422 1.00 90.88 95 SER A O 1
ATOM 735 N N . LEU A 1 96 ? 0.342 8.139 -0.657 1.00 90.69 96 LEU A N 1
ATOM 736 C CA . LEU A 1 96 ? -1.066 8.541 -0.691 1.00 90.69 96 LEU A CA 1
ATOM 737 C C . LEU A 1 96 ? -1.901 7.810 0.371 1.00 90.69 96 LEU A C 1
ATOM 739 O O . LEU A 1 96 ? -2.673 8.445 1.093 1.00 90.69 96 LEU A O 1
ATOM 743 N N . LEU A 1 97 ? -1.732 6.491 0.495 1.00 90.75 97 LEU A N 1
ATOM 744 C CA . LEU A 1 97 ? -2.427 5.680 1.497 1.00 90.75 97 LEU A CA 1
ATOM 745 C C . LEU A 1 97 ? -2.055 6.112 2.917 1.00 90.75 97 LEU A C 1
ATOM 747 O O . LEU A 1 97 ? -2.934 6.246 3.765 1.00 90.75 97 LEU A O 1
ATOM 751 N N . LEU A 1 98 ? -0.773 6.375 3.171 1.00 89.50 98 LEU A N 1
ATOM 752 C CA . LEU A 1 98 ? -0.285 6.830 4.468 1.00 89.50 98 LEU A CA 1
ATOM 753 C C . LEU A 1 98 ? -0.852 8.204 4.836 1.00 89.50 98 LEU A C 1
ATOM 755 O O . LEU A 1 98 ? -1.325 8.390 5.951 1.00 89.50 98 LEU A O 1
ATOM 759 N N . LYS A 1 99 ? -0.867 9.154 3.895 1.00 89.19 99 LYS A N 1
ATOM 760 C CA . LYS A 1 99 ? -1.454 10.488 4.110 1.00 89.19 99 LYS A CA 1
ATOM 761 C C . LYS A 1 99 ? -2.962 10.427 4.359 1.00 89.19 99 LYS A C 1
ATOM 763 O O . LYS A 1 99 ? -3.476 11.207 5.151 1.00 89.19 99 LYS A O 1
ATOM 768 N N . SER A 1 100 ? -3.656 9.502 3.697 1.00 88.88 100 SER A N 1
ATOM 769 C CA . SER A 1 100 ? -5.116 9.377 3.790 1.00 88.88 100 SER A CA 1
ATOM 770 C C . SER A 1 100 ? -5.567 8.619 5.040 1.00 88.88 100 SER A C 1
ATOM 772 O O . SER A 1 100 ? -6.564 8.984 5.657 1.00 88.88 100 SER A O 1
ATOM 774 N N . PHE A 1 101 ? -4.849 7.555 5.416 1.00 88.19 101 PHE A N 1
ATOM 775 C CA . PHE A 1 101 ? -5.271 6.629 6.473 1.00 88.19 101 PHE A CA 1
ATOM 776 C C . PHE A 1 101 ? -4.349 6.600 7.697 1.00 88.19 101 PHE A C 1
ATOM 778 O O . PHE A 1 101 ? -4.688 5.967 8.694 1.00 88.19 101 PHE A O 1
ATOM 785 N N . GLY A 1 102 ? -3.195 7.263 7.664 1.00 87.12 102 GLY A N 1
ATOM 786 C CA . GLY A 1 102 ? -2.218 7.223 8.753 1.00 87.12 102 GLY A CA 1
ATOM 787 C C . GLY A 1 102 ? -2.784 7.727 10.079 1.00 87.12 102 GLY A C 1
ATOM 788 O O . GLY A 1 102 ? -2.666 7.034 11.088 1.00 87.12 102 GLY A O 1
ATOM 789 N N . SER A 1 103 ? -3.467 8.877 10.071 1.00 86.69 103 SER A N 1
ATOM 790 C CA . SER A 1 103 ? -4.091 9.454 11.272 1.00 86.69 103 SER A CA 1
ATOM 791 C C . SER A 1 103 ? -5.175 8.545 11.849 1.00 86.69 103 SER A C 1
ATOM 793 O O . SER A 1 103 ? -5.116 8.196 13.023 1.00 86.69 103 SER A O 1
ATOM 795 N N . ILE A 1 104 ? -6.112 8.065 11.022 1.00 86.88 104 ILE A N 1
ATOM 796 C CA . ILE A 1 104 ? -7.196 7.185 11.487 1.00 86.88 104 ILE A CA 1
ATOM 797 C C . ILE A 1 104 ? -6.669 5.846 12.021 1.00 86.88 104 ILE A C 1
ATOM 799 O O . ILE A 1 104 ? -7.243 5.306 12.969 1.00 86.88 104 ILE A O 1
ATOM 803 N N . ILE A 1 105 ? -5.579 5.309 11.458 1.00 86.31 105 ILE A N 1
ATOM 804 C CA . ILE A 1 105 ? -4.918 4.101 11.970 1.00 86.31 105 ILE A CA 1
ATOM 805 C C . ILE A 1 105 ? -4.331 4.375 13.355 1.00 86.31 105 ILE A C 1
ATOM 807 O O . ILE A 1 105 ? -4.609 3.606 14.275 1.00 86.31 105 ILE A O 1
ATOM 811 N N . GLN A 1 106 ? -3.575 5.466 13.523 1.00 85.94 106 GLN A N 1
ATOM 812 C CA . GLN A 1 106 ? -3.002 5.847 14.819 1.00 85.94 106 GLN A CA 1
ATOM 813 C C . GLN A 1 106 ? -4.090 6.094 15.862 1.00 85.94 106 GLN A C 1
ATOM 815 O O . GLN A 1 106 ? -4.086 5.463 16.914 1.00 85.94 106 GLN A O 1
ATOM 820 N N . GLU A 1 107 ? -5.062 6.954 15.560 1.00 85.69 107 GLU A N 1
ATOM 821 C CA . GLU A 1 107 ? -6.156 7.298 16.469 1.00 85.69 107 GLU A CA 1
ATOM 822 C C . GLU A 1 107 ? -6.943 6.060 16.892 1.00 85.69 107 GLU A C 1
ATOM 824 O O . GLU A 1 107 ? -7.218 5.876 18.074 1.00 85.69 107 GLU A O 1
ATOM 829 N N . THR A 1 108 ? -7.266 5.169 15.947 1.00 85.31 108 THR A N 1
ATOM 830 C CA . THR A 1 108 ? -8.007 3.940 16.259 1.00 85.31 108 THR A CA 1
ATOM 831 C C . THR A 1 108 ? -7.188 2.993 17.137 1.00 85.31 108 THR A C 1
ATOM 833 O O . THR A 1 108 ? -7.739 2.403 18.063 1.00 85.31 108 THR A O 1
ATOM 836 N N . ARG A 1 109 ? -5.879 2.854 16.884 1.00 82.94 109 ARG A N 1
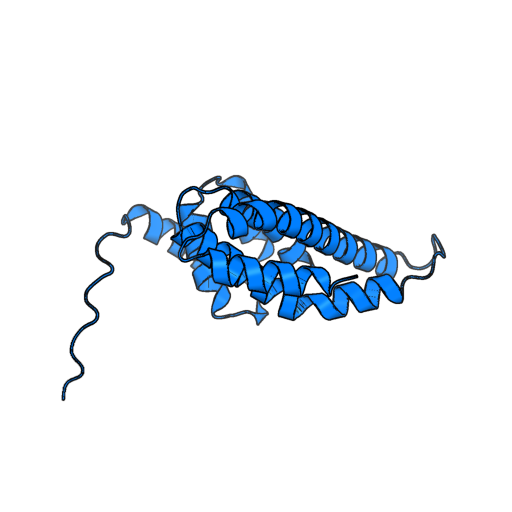ATOM 837 C CA . ARG A 1 109 ? -4.991 2.001 17.690 1.00 82.94 109 ARG A CA 1
ATOM 838 C C . ARG A 1 109 ? -4.741 2.572 19.087 1.00 82.94 109 ARG A C 1
ATOM 840 O O . ARG A 1 109 ? -4.684 1.803 20.037 1.00 82.94 109 ARG A O 1
ATOM 847 N N . LEU A 1 110 ? -4.645 3.896 19.225 1.00 82.19 110 LEU A N 1
ATOM 848 C CA . LEU A 1 110 ? -4.492 4.577 20.516 1.00 82.19 110 LEU A CA 1
ATOM 849 C C . LEU A 1 110 ? -5.789 4.578 21.336 1.00 82.19 110 LEU A C 1
ATOM 851 O O . LEU A 1 110 ? -5.749 4.461 22.558 1.00 82.19 110 LEU A O 1
ATOM 855 N N . ALA A 1 111 ? -6.940 4.712 20.674 1.00 79.12 111 ALA A N 1
ATOM 856 C CA . ALA A 1 111 ? -8.250 4.695 21.320 1.00 79.12 111 ALA A CA 1
ATOM 857 C C . ALA A 1 111 ? -8.703 3.282 21.722 1.00 79.12 111 ALA A C 1
ATOM 859 O O . ALA A 1 111 ? -9.609 3.143 22.550 1.00 79.12 111 ALA A O 1
ATOM 860 N N . ALA A 1 112 ? -8.094 2.239 21.150 1.00 74.62 112 ALA A N 1
ATOM 861 C CA . ALA A 1 112 ? -8.390 0.858 21.487 1.00 74.62 112 ALA A CA 1
ATOM 862 C C . ALA A 1 112 ? -8.068 0.584 22.962 1.00 74.62 112 ALA A C 1
ATOM 864 O O . ALA A 1 1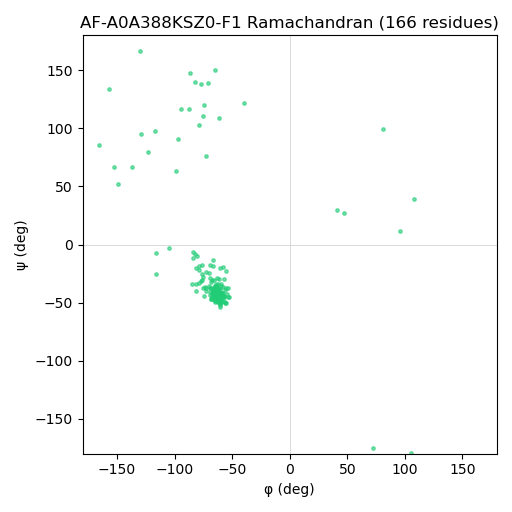12 ? -6.911 0.509 23.375 1.00 74.62 112 ALA A O 1
ATOM 865 N N . ARG A 1 113 ? -9.114 0.411 23.773 1.00 64.62 113 ARG A N 1
ATOM 866 C CA . ARG A 1 113 ? -8.973 -0.098 25.137 1.00 64.62 113 ARG A CA 1
ATOM 867 C C . ARG A 1 113 ? -8.887 -1.625 25.092 1.00 64.62 113 ARG A C 1
ATOM 869 O O . ARG A 1 113 ? -9.655 -2.238 24.352 1.00 64.62 113 ARG A O 1
ATOM 876 N N . PRO A 1 114 ? -8.026 -2.258 25.905 1.00 57.34 114 PRO A N 1
ATOM 877 C CA . PRO A 1 114 ? -8.013 -3.706 26.067 1.00 57.34 114 PRO A CA 1
ATOM 878 C C . PRO A 1 114 ? -9.245 -4.136 26.880 1.00 57.34 114 PRO A C 1
ATOM 880 O O . PRO A 1 114 ? -9.167 -4.387 28.077 1.00 57.34 114 PRO A O 1
ATOM 883 N N . ALA A 1 115 ? -10.410 -4.154 26.240 1.00 57.38 115 ALA A N 1
ATOM 884 C CA . ALA A 1 115 ? -11.655 -4.668 26.794 1.00 57.38 115 ALA A CA 1
ATOM 885 C C . ALA A 1 115 ? -12.253 -5.644 25.767 1.00 57.38 115 ALA A C 1
ATOM 887 O O . ALA A 1 115 ? -12.900 -5.198 24.821 1.00 57.38 115 ALA A O 1
ATOM 888 N N . PRO A 1 116 ? -11.990 -6.955 25.899 1.00 60.81 116 PRO A N 1
ATOM 889 C CA . PRO A 1 116 ? -12.465 -7.940 24.936 1.00 60.81 116 PRO A CA 1
ATOM 890 C C . PRO A 1 116 ? -13.985 -8.137 25.022 1.00 60.81 116 PRO A C 1
ATOM 892 O O . PRO A 1 116 ? -14.532 -8.262 26.119 1.00 60.81 116 PRO A O 1
ATOM 895 N N . GLY A 1 117 ? -14.649 -8.265 23.868 1.00 60.19 117 GLY A N 1
ATOM 896 C CA . GLY A 1 117 ? -15.874 -9.065 23.751 1.00 60.19 117 GLY A CA 1
ATOM 897 C C . GLY A 1 117 ? -17.223 -8.351 23.859 1.00 60.19 117 GLY A C 1
ATOM 898 O O . GLY A 1 117 ? -18.239 -9.038 23.949 1.00 60.19 117 GLY A O 1
ATOM 899 N N . VAL A 1 118 ? -17.276 -7.014 23.829 1.00 65.38 118 VAL A N 1
ATOM 900 C CA . VAL A 1 118 ? -18.560 -6.268 23.837 1.00 65.38 118 VAL A CA 1
ATOM 901 C C . VAL A 1 118 ? -18.792 -5.460 22.553 1.00 65.38 118 VAL A C 1
ATOM 903 O O . VAL A 1 118 ? -19.941 -5.245 22.174 1.00 65.38 118 VAL A O 1
ATOM 906 N N . ASP A 1 119 ? -17.733 -5.072 21.832 1.00 66.50 119 ASP A N 1
ATOM 907 C CA . ASP A 1 119 ? -17.827 -4.265 20.607 1.00 66.50 119 ASP A CA 1
ATOM 908 C C . ASP A 1 119 ? -17.159 -4.952 19.404 1.00 66.50 119 ASP A C 1
ATOM 910 O O . ASP A 1 119 ? -16.052 -4.610 18.988 1.00 66.50 119 ASP A O 1
ATOM 914 N N . LEU A 1 120 ? -17.871 -5.912 18.805 1.00 66.50 120 LEU A N 1
ATOM 915 C CA . LEU A 1 120 ? -17.436 -6.616 17.589 1.00 66.50 120 LEU A CA 1
ATOM 916 C C . LEU A 1 120 ? -17.160 -5.658 16.412 1.00 66.50 120 LEU A C 1
ATOM 918 O O . LEU A 1 120 ? -16.324 -5.947 15.554 1.00 66.50 120 LEU A O 1
ATOM 922 N N . SER A 1 121 ? -17.861 -4.520 16.349 1.00 71.50 121 SER A N 1
ATOM 923 C CA . SER A 1 121 ? -17.686 -3.524 15.285 1.00 71.50 121 SER A CA 1
ATOM 924 C C . SER A 1 121 ? -16.386 -2.735 15.477 1.00 71.50 121 SER A C 1
ATOM 926 O O . SER A 1 121 ? -15.622 -2.547 14.523 1.00 71.50 121 SER A O 1
ATOM 928 N N . GLY A 1 122 ? -16.097 -2.316 16.711 1.00 70.25 122 GLY A N 1
ATOM 929 C CA . GLY A 1 122 ? -14.827 -1.703 17.098 1.00 70.25 122 GLY A CA 1
ATOM 930 C C . GLY A 1 122 ? -13.638 -2.646 16.910 1.00 70.25 122 GLY A C 1
ATOM 931 O O . GLY A 1 122 ? -12.620 -2.239 16.346 1.00 70.25 122 GLY A O 1
ATOM 932 N N . GLU A 1 123 ? -13.789 -3.922 17.276 1.00 78.12 123 GLU A N 1
ATOM 933 C CA . GLU A 1 123 ? -12.765 -4.959 17.091 1.00 78.12 123 GLU A CA 1
ATOM 934 C C . GLU A 1 123 ? -12.430 -5.186 15.606 1.00 78.12 123 GLU A C 1
ATOM 936 O O . GLU A 1 123 ? -11.255 -5.203 15.235 1.00 78.12 123 GLU A O 1
ATOM 941 N N . GLN A 1 124 ? -13.429 -5.273 14.717 1.00 77.75 124 GLN A N 1
ATOM 942 C CA . GLN A 1 124 ? -13.186 -5.415 13.271 1.00 77.75 124 GLN A CA 1
ATOM 943 C C . GLN A 1 124 ? -12.492 -4.196 12.657 1.00 77.75 124 GLN A C 1
ATOM 945 O O . GLN A 1 124 ? -11.659 -4.331 11.756 1.00 77.75 124 GLN A O 1
ATOM 950 N N . ARG A 1 125 ? -12.841 -2.987 13.110 1.00 78.56 125 ARG A N 1
ATOM 951 C CA . ARG A 1 125 ? -12.177 -1.761 12.657 1.00 78.56 125 ARG A CA 1
ATOM 952 C C . ARG A 1 125 ? -10.720 -1.736 13.119 1.00 78.56 125 ARG A C 1
ATOM 954 O O . ARG A 1 125 ? -9.846 -1.409 12.318 1.00 78.56 125 ARG A O 1
ATOM 961 N N . LEU A 1 126 ? -10.462 -2.121 14.368 1.00 83.38 126 LEU A N 1
ATOM 962 C CA . LEU A 1 126 ? -9.113 -2.231 14.913 1.00 83.38 126 LEU A CA 1
ATOM 963 C C . LEU A 1 126 ? -8.275 -3.270 14.157 1.00 83.38 126 LEU A C 1
ATOM 965 O O . LEU A 1 126 ? -7.144 -2.968 13.793 1.00 83.38 126 LEU A O 1
ATOM 969 N N . ASP A 1 127 ? -8.836 -4.440 13.839 1.00 85.00 127 ASP A N 1
ATOM 970 C CA . ASP A 1 127 ? -8.168 -5.477 13.038 1.00 85.00 127 ASP A CA 1
ATOM 971 C C . ASP A 1 127 ? -7.731 -4.954 11.658 1.00 85.00 127 ASP A C 1
ATOM 973 O O . ASP A 1 127 ? -6.583 -5.137 11.251 1.00 85.00 127 ASP A O 1
ATOM 977 N N . ARG A 1 128 ? -8.602 -4.219 10.950 1.00 83.38 128 ARG A N 1
ATOM 978 C CA . ARG A 1 128 ? -8.244 -3.604 9.656 1.00 83.38 128 ARG A CA 1
ATOM 979 C C . ARG A 1 128 ? -7.137 -2.560 9.800 1.00 83.38 128 ARG A C 1
ATOM 981 O O . ARG A 1 128 ? -6.220 -2.536 8.979 1.00 83.38 128 ARG A O 1
ATOM 988 N N . CYS A 1 129 ? -7.207 -1.716 10.830 1.00 86.81 129 CYS A N 1
ATOM 989 C CA . CYS A 1 129 ? -6.161 -0.734 11.117 1.00 86.81 129 CYS A CA 1
ATOM 990 C C . CYS A 1 129 ? -4.827 -1.416 11.453 1.00 86.81 129 CYS A C 1
ATOM 992 O O . CYS A 1 129 ? -3.790 -0.980 10.958 1.00 86.81 129 CYS A O 1
ATOM 994 N N . ASN A 1 130 ? -4.849 -2.508 12.222 1.00 87.62 130 ASN A N 1
ATOM 995 C CA . ASN A 1 130 ? -3.660 -3.291 12.553 1.00 87.62 130 ASN A CA 1
ATOM 996 C C . ASN A 1 130 ? -3.041 -3.930 11.308 1.00 87.62 130 ASN A C 1
ATOM 998 O O . ASN A 1 130 ? -1.845 -3.776 11.094 1.00 87.62 130 ASN A O 1
ATOM 1002 N N . LYS A 1 131 ? -3.843 -4.534 10.424 1.00 88.69 131 LYS A N 1
ATOM 1003 C CA . LYS A 1 131 ? -3.356 -5.076 9.142 1.00 88.69 131 LYS A CA 1
ATOM 1004 C C . LYS A 1 131 ? -2.701 -4.012 8.267 1.00 88.69 131 LYS A C 1
ATOM 1006 O O . LYS A 1 131 ? -1.658 -4.259 7.666 1.00 88.69 131 LYS A O 1
ATOM 1011 N N . CYS A 1 132 ? -3.290 -2.816 8.203 1.00 89.56 132 CYS A N 1
ATOM 1012 C CA . CYS A 1 132 ? -2.671 -1.700 7.491 1.00 89.56 132 CYS A CA 1
ATOM 1013 C C . CYS A 1 132 ? -1.347 -1.296 8.147 1.00 89.56 132 CYS A C 1
ATOM 1015 O O . CYS A 1 132 ? -0.348 -1.136 7.453 1.00 89.56 132 CYS A O 1
ATOM 1017 N N . TYR A 1 133 ? -1.321 -1.173 9.477 1.00 89.38 133 TYR A N 1
ATOM 1018 C CA . TYR A 1 133 ? -0.118 -0.826 10.231 1.00 89.38 133 TYR A CA 1
ATOM 1019 C C . TYR A 1 133 ? 1.012 -1.845 10.030 1.00 89.38 133 TYR A C 1
ATOM 1021 O O . TYR A 1 133 ? 2.120 -1.459 9.674 1.00 89.38 133 TYR A O 1
ATOM 1029 N N . GLU A 1 134 ? 0.736 -3.141 10.172 1.00 89.81 134 GLU A N 1
ATOM 1030 C CA . GLU A 1 134 ? 1.694 -4.218 9.890 1.00 89.81 134 GLU A CA 1
ATOM 1031 C C . GLU A 1 134 ? 2.197 -4.149 8.443 1.00 89.81 134 GLU A C 1
ATOM 1033 O O . GLU A 1 134 ? 3.393 -4.276 8.177 1.00 89.81 134 GLU A O 1
ATOM 1038 N N . GLY A 1 135 ? 1.290 -3.878 7.499 1.00 89.12 135 GLY A N 1
ATOM 1039 C CA . GLY A 1 135 ? 1.624 -3.633 6.104 1.00 89.12 135 GLY A CA 1
ATOM 1040 C C . GLY A 1 135 ? 2.629 -2.490 5.934 1.00 89.12 135 GLY A C 1
ATOM 1041 O O . GLY A 1 135 ? 3.661 -2.681 5.292 1.00 89.12 135 GLY A O 1
ATOM 1042 N N . PHE A 1 136 ? 2.363 -1.340 6.551 1.00 89.75 136 PHE A N 1
ATOM 1043 C CA . PHE A 1 136 ? 3.234 -0.164 6.548 1.00 89.75 136 PHE A CA 1
ATOM 1044 C C . PHE A 1 136 ? 4.594 -0.423 7.211 1.00 89.75 136 PHE A C 1
ATOM 1046 O O . PHE A 1 136 ? 5.619 -0.001 6.675 1.00 89.75 136 PHE A O 1
ATOM 1053 N N . VAL A 1 137 ? 4.628 -1.164 8.322 1.00 89.75 137 VAL A N 1
ATOM 1054 C CA . VAL A 1 137 ? 5.875 -1.536 9.006 1.00 89.75 137 VAL A CA 1
ATOM 1055 C C . VAL A 1 137 ? 6.764 -2.388 8.105 1.00 89.75 137 VAL A C 1
ATOM 1057 O O . VAL A 1 137 ? 7.927 -2.039 7.926 1.00 89.75 137 VAL A O 1
ATOM 1060 N N . SER A 1 138 ? 6.242 -3.440 7.463 1.00 90.25 138 SER A N 1
ATOM 1061 C CA . SER A 1 138 ? 7.108 -4.238 6.577 1.00 90.25 138 SER A CA 1
ATOM 1062 C C . SER A 1 138 ? 7.453 -3.521 5.270 1.00 90.25 138 SER A C 1
ATOM 1064 O O . SER A 1 138 ? 8.481 -3.820 4.675 1.00 90.25 138 SER A O 1
ATOM 1066 N N . VAL A 1 139 ? 6.651 -2.548 4.811 1.00 89.88 139 VAL A N 1
ATOM 1067 C CA . VAL A 1 139 ? 7.095 -1.657 3.723 1.00 89.88 139 VAL A CA 1
ATOM 1068 C C . VAL A 1 139 ? 8.325 -0.869 4.167 1.00 89.88 139 VAL A C 1
ATOM 1070 O O . VAL A 1 139 ? 9.301 -0.832 3.427 1.00 89.88 139 VAL A O 1
ATOM 1073 N N . ARG A 1 140 ? 8.314 -0.278 5.370 1.00 88.94 140 ARG A N 1
ATOM 1074 C CA . ARG A 1 140 ? 9.450 0.493 5.901 1.00 88.94 140 ARG A CA 1
ATOM 1075 C C . ARG A 1 140 ? 10.751 -0.319 5.884 1.00 88.94 140 ARG A C 1
ATOM 1077 O O . ARG A 1 140 ? 11.770 0.198 5.440 1.00 88.94 140 ARG A O 1
ATOM 1084 N N . GLU A 1 141 ? 10.693 -1.589 6.276 1.00 88.75 141 GLU A N 1
ATOM 1085 C CA . GLU A 1 141 ? 11.842 -2.510 6.240 1.00 88.75 141 GLU A CA 1
ATOM 1086 C C . GLU A 1 141 ? 12.380 -2.742 4.815 1.00 88.75 141 GLU A C 1
ATOM 1088 O O . GLU A 1 141 ? 13.587 -2.859 4.618 1.00 88.75 141 GLU A O 1
ATOM 1093 N N . ILE A 1 142 ? 11.504 -2.753 3.803 1.00 88.50 142 ILE A N 1
ATOM 1094 C CA . ILE A 1 142 ? 11.882 -2.883 2.384 1.00 88.50 142 ILE A CA 1
ATOM 1095 C C . ILE A 1 142 ? 12.451 -1.567 1.831 1.00 88.50 142 ILE A C 1
ATOM 1097 O O . ILE A 1 142 ? 13.308 -1.587 0.946 1.00 88.50 142 ILE A O 1
ATOM 1101 N N . LEU A 1 143 ? 12.009 -0.413 2.340 1.00 86.69 143 LEU A N 1
ATOM 1102 C CA . LEU A 1 143 ? 12.517 0.891 1.902 1.00 86.69 143 LEU A CA 1
ATOM 1103 C C . LEU A 1 143 ? 13.966 1.125 2.326 1.00 86.69 143 LEU A C 1
ATOM 1105 O O . LEU A 1 143 ? 14.714 1.762 1.593 1.00 86.69 143 LEU A O 1
ATOM 1109 N N . GLU A 1 144 ? 14.384 0.596 3.473 1.00 85.06 144 GLU A N 1
ATOM 1110 C CA . GLU A 1 144 ? 15.733 0.799 4.000 1.00 85.06 144 GLU A CA 1
ATOM 1111 C C . GLU A 1 144 ? 16.857 0.379 3.021 1.00 85.06 144 GLU A C 1
ATOM 1113 O O . GLU A 1 144 ? 17.749 1.193 2.754 1.00 85.06 144 GLU A O 1
ATOM 1118 N N . PRO A 1 1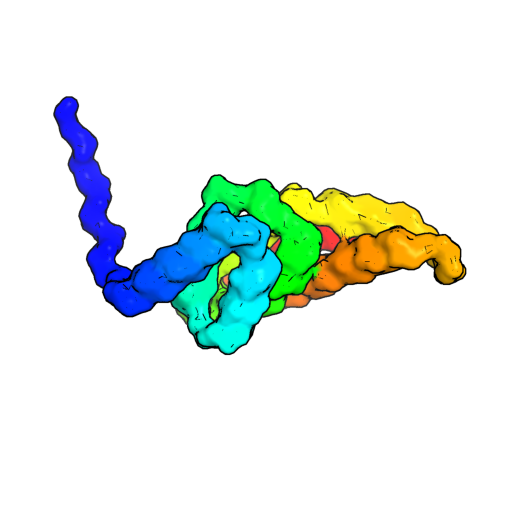45 ? 16.844 -0.825 2.410 1.00 85.31 145 PRO A N 1
ATOM 1119 C CA . PRO A 1 145 ? 17.810 -1.177 1.371 1.00 85.31 145 PRO A CA 1
ATOM 1120 C C . PRO A 1 145 ? 17.608 -0.394 0.063 1.00 85.31 145 PRO A C 1
ATOM 1122 O O . PRO A 1 145 ? 18.588 -0.152 -0.641 1.00 85.31 145 PRO A O 1
ATOM 1125 N N . LEU A 1 146 ? 16.382 0.034 -0.267 1.00 83.56 146 LEU A N 1
ATOM 1126 C CA . LEU A 1 146 ? 16.109 0.832 -1.472 1.00 83.56 146 LEU A CA 1
ATOM 1127 C C . LEU A 1 146 ? 16.720 2.234 -1.385 1.00 83.56 146 LEU A C 1
ATOM 1129 O O . LEU A 1 146 ? 17.329 2.694 -2.348 1.00 83.56 146 LEU A O 1
ATOM 1133 N N . VAL A 1 147 ? 16.629 2.884 -0.223 1.00 84.12 147 VAL A N 1
ATOM 1134 C CA . VAL A 1 147 ? 17.268 4.184 0.035 1.00 84.12 147 VAL A CA 1
ATOM 1135 C C . VAL A 1 147 ? 18.786 4.064 -0.084 1.00 84.12 147 VAL A C 1
ATOM 1137 O O . VAL A 1 147 ? 19.425 4.902 -0.715 1.00 84.12 147 VAL A O 1
ATOM 1140 N N . ARG A 1 148 ? 19.366 2.985 0.459 1.00 83.00 148 ARG A N 1
ATOM 1141 C CA . ARG A 1 148 ? 20.811 2.720 0.367 1.00 83.00 148 ARG A CA 1
ATOM 1142 C C . ARG A 1 148 ? 21.284 2.442 -1.061 1.00 83.00 148 ARG A C 1
ATOM 1144 O O . ARG A 1 148 ? 22.430 2.745 -1.380 1.00 83.00 148 ARG A O 1
ATOM 1151 N N . ARG A 1 149 ? 20.427 1.860 -1.906 1.00 80.81 149 ARG A N 1
ATOM 1152 C CA . ARG A 1 149 ? 20.741 1.528 -3.305 1.00 80.81 149 ARG A CA 1
ATOM 1153 C C . ARG A 1 149 ? 20.871 2.769 -4.198 1.00 80.81 149 ARG A C 1
ATOM 1155 O O . ARG A 1 149 ? 21.581 2.703 -5.197 1.00 80.81 149 ARG A O 1
ATOM 1162 N N . GLY A 1 150 ? 20.239 3.886 -3.831 1.00 75.06 150 GLY A N 1
ATOM 1163 C CA . GLY A 1 150 ? 20.217 5.101 -4.650 1.00 75.06 150 GLY A CA 1
ATOM 1164 C C . GLY A 1 150 ? 19.322 4.976 -5.894 1.00 75.06 150 GLY A C 1
ATOM 1165 O O . GLY A 1 150 ? 18.615 3.984 -6.068 1.00 75.06 150 GLY A O 1
ATOM 1166 N N . GLY A 1 151 ? 19.333 6.008 -6.744 1.00 77.94 151 GLY A N 1
ATOM 1167 C CA . GLY A 1 151 ? 18.516 6.104 -7.963 1.00 77.94 151 GLY A CA 1
ATOM 1168 C C . GLY A 1 151 ? 17.331 7.068 -7.843 1.00 77.94 151 GLY A C 1
ATOM 1169 O O . GLY A 1 151 ? 17.110 7.673 -6.792 1.00 77.94 151 GLY A O 1
ATOM 1170 N N . ASP A 1 152 ? 16.547 7.191 -8.914 1.00 76.75 152 ASP A N 1
ATOM 1171 C CA . ASP A 1 152 ? 15.457 8.176 -9.021 1.00 76.75 152 ASP A CA 1
ATOM 1172 C C . ASP A 1 152 ? 14.349 7.954 -7.976 1.00 76.75 152 ASP A C 1
ATOM 1174 O O . ASP A 1 152 ? 13.708 8.895 -7.508 1.00 76.75 152 ASP A O 1
ATOM 1178 N N . ALA A 1 153 ? 14.150 6.702 -7.554 1.00 80.94 153 ALA A N 1
ATOM 1179 C CA . ALA A 1 153 ? 13.180 6.330 -6.527 1.00 80.94 153 ALA A CA 1
ATOM 1180 C C . ALA A 1 153 ? 13.703 6.495 -5.083 1.00 80.94 153 ALA A C 1
ATOM 1182 O O . ALA A 1 153 ? 12.912 6.431 -4.141 1.00 80.94 153 ALA A O 1
ATOM 1183 N N . ALA A 1 154 ? 15.009 6.712 -4.873 1.00 85.00 154 ALA A N 1
ATOM 1184 C CA . ALA A 1 154 ? 15.608 6.713 -3.535 1.00 85.00 154 ALA A CA 1
ATOM 1185 C C . ALA A 1 154 ? 15.157 7.901 -2.677 1.00 85.00 154 ALA A C 1
ATOM 1187 O O . ALA A 1 154 ? 14.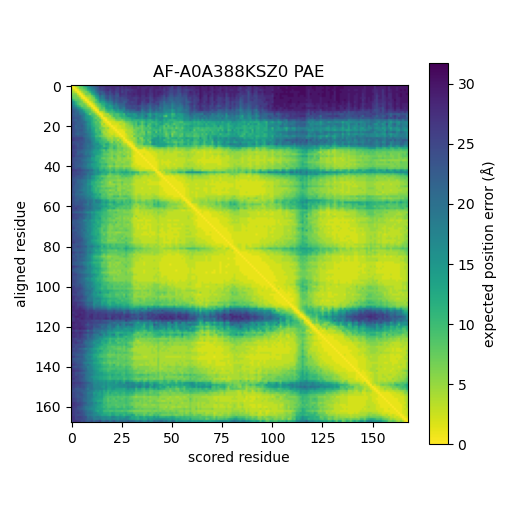897 7.732 -1.486 1.00 85.00 154 ALA A O 1
ATOM 1188 N N . GLN A 1 155 ? 14.998 9.081 -3.283 1.00 86.19 155 GLN A N 1
ATOM 1189 C CA . GLN A 1 155 ? 14.494 10.264 -2.583 1.00 86.19 155 GLN A CA 1
ATOM 1190 C C . GLN A 1 155 ? 13.065 10.031 -2.070 1.00 86.19 155 GLN A C 1
ATOM 1192 O O . GLN A 1 155 ? 12.793 10.200 -0.882 1.00 86.19 155 GLN A O 1
ATOM 1197 N N . ALA A 1 156 ? 12.175 9.543 -2.941 1.00 85.44 156 ALA A N 1
ATOM 1198 C CA . ALA A 1 156 ? 10.801 9.205 -2.575 1.00 85.44 156 ALA A CA 1
ATOM 1199 C C . ALA A 1 156 ? 10.741 8.086 -1.517 1.00 85.44 156 ALA A C 1
ATOM 1201 O O . ALA A 1 156 ? 9.927 8.145 -0.595 1.00 85.44 156 ALA A O 1
ATOM 1202 N N . ALA A 1 157 ? 11.625 7.087 -1.608 1.00 87.38 157 ALA A N 1
ATOM 1203 C CA . ALA A 1 157 ? 11.744 6.032 -0.605 1.00 87.38 157 ALA A CA 1
ATOM 1204 C C . ALA A 1 157 ? 12.202 6.579 0.756 1.00 87.38 157 ALA A C 1
ATOM 1206 O O . ALA A 1 157 ? 11.672 6.160 1.782 1.00 87.38 157 ALA A O 1
ATOM 1207 N N . SER A 1 158 ? 13.134 7.535 0.775 1.00 88.56 158 SER A N 1
ATOM 1208 C CA . SER A 1 158 ? 13.644 8.151 2.004 1.00 88.56 158 SER A CA 1
ATOM 1209 C C . SER A 1 158 ? 12.577 8.999 2.691 1.00 88.56 158 SER A C 1
ATOM 1211 O O . SER A 1 158 ? 12.354 8.865 3.894 1.00 88.56 158 SER A O 1
ATOM 1213 N N . GLU A 1 159 ? 11.872 9.837 1.930 1.00 88.75 159 GLU A N 1
ATOM 1214 C CA . GLU A 1 159 ? 10.754 10.637 2.442 1.00 88.75 159 GLU A CA 1
ATOM 1215 C C . GLU A 1 159 ? 9.658 9.746 3.030 1.00 88.75 159 GLU A C 1
ATOM 1217 O O . GLU A 1 159 ? 9.172 9.985 4.138 1.00 88.75 159 GLU A O 1
ATOM 1222 N N . LEU A 1 160 ? 9.308 8.672 2.320 1.00 88.25 160 LEU A N 1
ATOM 1223 C CA . LEU A 1 160 ? 8.306 7.727 2.785 1.00 88.25 160 LEU A CA 1
ATOM 1224 C C . LEU A 1 160 ? 8.770 6.953 4.025 1.00 88.25 160 LEU A C 1
ATOM 1226 O O . LEU A 1 160 ? 7.982 6.762 4.948 1.00 88.25 160 LEU A O 1
ATOM 1230 N N . HIS A 1 161 ? 10.037 6.538 4.086 1.00 88.56 161 HIS A N 1
ATOM 1231 C CA . HIS A 1 161 ? 10.611 5.871 5.255 1.00 88.56 161 HIS A CA 1
ATOM 1232 C C . HIS A 1 161 ? 10.527 6.759 6.510 1.00 88.56 161 HIS A C 1
ATOM 1234 O O . HIS A 1 161 ? 10.154 6.283 7.587 1.00 88.56 161 HIS A O 1
ATOM 1240 N N . MET A 1 162 ? 10.810 8.059 6.371 1.00 87.62 162 MET A N 1
ATOM 1241 C CA . MET A 1 162 ? 10.657 9.032 7.457 1.00 87.62 162 MET A CA 1
ATOM 1242 C C . MET A 1 162 ? 9.193 9.189 7.877 1.00 87.62 162 MET A C 1
ATOM 1244 O O . MET A 1 162 ? 8.888 9.050 9.059 1.00 87.62 162 MET A O 1
ATOM 1248 N N . ALA A 1 163 ? 8.273 9.364 6.924 1.00 86.81 163 ALA A N 1
ATOM 1249 C CA . ALA A 1 163 ? 6.842 9.480 7.217 1.00 86.81 163 ALA A CA 1
ATOM 1250 C C . ALA A 1 163 ? 6.280 8.225 7.920 1.00 86.81 163 ALA A C 1
ATOM 1252 O O . ALA A 1 163 ? 5.486 8.318 8.854 1.00 86.81 163 ALA A O 1
ATOM 1253 N N . LEU A 1 164 ? 6.731 7.030 7.526 1.00 85.56 164 LEU A N 1
ATOM 1254 C CA . LEU A 1 164 ? 6.357 5.764 8.169 1.00 85.56 164 LEU A CA 1
ATOM 1255 C C . LEU A 1 164 ? 6.944 5.595 9.578 1.00 85.56 164 LEU A C 1
ATOM 1257 O O . LEU A 1 164 ? 6.481 4.742 10.334 1.00 85.56 164 LEU A O 1
ATOM 1261 N N . SER A 1 165 ? 7.967 6.369 9.940 1.00 83.50 165 SER A N 1
ATOM 1262 C CA . SER A 1 165 ? 8.555 6.360 11.286 1.00 83.50 165 SER A CA 1
ATOM 1263 C C . SER A 1 165 ? 7.754 7.211 12.278 1.00 83.50 165 SER A C 1
ATOM 1265 O O . SER A 1 165 ? 7.845 7.008 13.490 1.00 83.50 165 SER A O 1
ATOM 1267 N N . GLU A 1 166 ? 6.937 8.139 11.776 1.00 80.06 166 GLU A N 1
ATOM 1268 C CA . GLU A 1 166 ? 6.023 8.949 12.587 1.00 80.06 166 GLU A CA 1
ATOM 1269 C C . GLU A 1 166 ? 4.754 8.179 12.972 1.00 80.06 166 GLU A C 1
ATOM 1271 O O . GLU A 1 166 ? 4.119 8.491 13.980 1.00 80.06 166 GLU A O 1
ATOM 1276 N N . VAL A 1 167 ? 4.406 7.132 12.214 1.00 73.31 167 VAL A N 1
ATOM 1277 C CA . VAL A 1 167 ? 3.269 6.261 12.521 1.00 73.31 167 VAL A CA 1
ATOM 1278 C C . VAL A 1 167 ? 3.628 5.268 13.619 1.00 73.31 167 VAL A C 1
ATOM 1280 O O . VAL A 1 167 ? 4.315 4.276 13.379 1.00 73.31 167 VAL A O 1
ATOM 1283 N N . ARG A 1 168 ? 3.154 5.555 14.837 1.00 60.69 168 ARG A N 1
ATOM 1284 C CA . ARG A 1 168 ? 3.383 4.760 16.053 1.00 60.69 168 ARG A CA 1
ATOM 1285 C C . ARG A 1 168 ? 2.187 3.874 16.384 1.00 60.69 168 ARG A C 1
ATOM 1287 O O . ARG A 1 168 ? 1.033 4.341 16.292 1.00 60.69 168 ARG A O 1
#

Solvent-accessible surface area (backbone atoms only — not comparable to full-atom values): 9746 Å² total; per-residue (Å²): 140,81,90,79,86,87,88,82,80,87,78,75,57,74,67,57,55,53,52,46,47,52,51,50,45,46,35,68,76,65,69,37,55,64,62,49,53,55,48,49,67,70,59,80,44,68,69,58,47,49,56,50,50,59,64,44,62,82,45,62,84,74,63,42,68,70,49,48,43,64,42,40,62,58,37,48,60,34,60,70,50,92,49,60,72,44,32,42,52,31,50,52,50,51,48,51,50,44,73,71,43,43,61,61,34,36,53,47,61,72,67,57,66,101,66,87,91,81,50,70,68,60,50,55,52,42,52,45,32,46,48,35,49,55,39,52,53,57,43,42,64,58,28,56,62,46,37,74,68,49,65,91,44,15,61,58,31,45,55,46,38,54,58,57,67,70,65,109

Secondary structure (DSSP, 8-state):
-------------HHHHHHHHHHHHHHHHH--HHHHHHHHHHH--HHHHHHHHHHHHTTGGG--HHHHHHHHHHHHHHHT-S-HHHHHHHHHHHHHHHHHHHHHHHHHHHH--S--SS-HHHHHHHHHHHHHHHHHHHHHHHHHHHHHH-STTHHHHHHHHHHHHH--

InterPro domains:
  IPR028021 Katanin p80 subunit, C-terminal [PF13925] (23-164)

Nearest PDB structures (foldseek):
  5lb7-assembly1_A  TM=8.503E-01  e=2.392E-06  Mus musculus
  5ow5-assembly1_A  TM=8.693E-01  e=5.225E-06  Mus musculus
  5nbt-assembly2_C  TM=8.901E-01  e=1.087E-05  Mus musculus
  5ow5-assembly2_C  TM=7.489E-01  e=2.638E-06  Mus musculus
  5nbt-assembly1_A  TM=9.064E-01  e=3.507E-05  Mus musculus

Sequence (168 aa):
MMCKSSDECHGRSTYVTSIVDSVVRTFWVKNNVRGVVLALAKMSNHSVLVDVLSACMDKSEIFTLEICALLLPLLKDLLTSQYDRYLTVALSVISLLLKSFGSIIQETRLAARPAPGVDLSGEQRLDRCNKCYEGFVSVREILEPLVRRGGDAAQAASELHMALSEVR

Organism: Chara braunii (NCBI:txid69332)

Mean predicted aligned error: 9.8 Å

pLDDT: mean 77.06, std 15.84, range [28.41, 92.44]